Protein AF-A0A534BWJ9-F1 (afdb_monomer)

Sequence (68 aa):
MSQSATFTAGCDGVAATGTLYTGTTVEPSLALNPLTPSNLIAAWQQNRWSDGGSQGLNLAASFDGGMT

Radius of gyration: 14.64 Å; Cα contacts (8 Å, |Δi|>4): 121; chains: 1; bounding box: 27×19×42 Å

Mean predicted aligned error: 4.22 Å

Secondary structure (DSSP, 8-state):
-PPPS---TTTTSS---S-EEEEEEEEEEEEE-TTSTT-EEEEEEEEEETTS-EEEEEEEEESSSS--

Solvent-accessible surface area (backbone atoms only — not comparable to full-atom values): 4260 Å² total; per-residue (Å²): 113,87,76,82,89,76,76,67,90,62,77,84,76,58,85,83,88,52,56,75,42,76,85,38,76,44,79,75,46,76,51,66,37,89,93,45,71,33,33,34,42,38,38,31,35,33,27,39,34,74,79,60,66,48,82,40,78,48,67,43,63,19,73,68,62,70,79,83

Foldseek 3Di:
DDDDQDDDPCPVVDDDPFDWDRPDKDDKDKDADPVQRQWIKIKIAGTATPVGGHPDIDMDIGNGNPPD

pLDDT: mean 90.68, std 9.32, range [48.78, 98.06]

Nearest PDB structures (foldseek):
  6ozi-assembly1_B  TM=7.549E-01  e=2.338E+00  Ciona intestinalis

Structure (mmCIF, N/CA/C/O backbone):
data_AF-A0A534BWJ9-F1
#
_entry.id   AF-A0A534BWJ9-F1
#
loop_
_atom_site.group_PDB
_atom_site.id
_atom_site.type_symbol
_atom_site.label_atom_id
_atom_site.label_alt_id
_atom_site.label_comp_id
_atom_site.label_asym_id
_atom_site.label_entity_id
_atom_site.label_seq_id
_atom_site.pdbx_PDB_ins_code
_atom_site.Cartn_x
_atom_site.Cartn_y
_atom_site.Cartn_z
_atom_site.occupancy
_atom_site.B_iso_or_equiv
_atom_site.auth_seq_id
_atom_site.auth_comp_id
_atom_site.auth_asym_id
_atom_site.auth_atom_id
_atom_site.pdbx_PDB_model_num
ATOM 1 N N . MET A 1 1 ? -10.498 -5.983 3.941 1.00 48.78 1 MET A N 1
ATOM 2 C CA . MET A 1 1 ? -10.713 -5.763 2.482 1.00 48.78 1 MET A CA 1
ATOM 3 C C . MET A 1 1 ? -9.389 -5.972 1.750 1.00 48.78 1 MET A C 1
ATOM 5 O O . MET A 1 1 ? -8.395 -5.430 2.207 1.00 48.78 1 MET A O 1
ATOM 9 N N . SER A 1 2 ? -9.342 -6.750 0.664 1.00 54.34 2 SER A N 1
ATOM 10 C CA . SER A 1 2 ? -8.131 -6.903 -0.164 1.00 54.34 2 SER A CA 1
ATOM 11 C C . SER A 1 2 ? -8.207 -5.928 -1.343 1.00 54.34 2 SER A C 1
ATOM 13 O O . SER A 1 2 ? -9.165 -5.976 -2.114 1.00 54.34 2 SER A O 1
ATOM 15 N N . GLN A 1 3 ? -7.247 -5.003 -1.445 1.00 63.47 3 GLN A N 1
ATOM 16 C CA . GLN A 1 3 ? -7.084 -4.150 -2.626 1.00 63.47 3 GLN A CA 1
ATOM 17 C C . GLN A 1 3 ? -6.422 -4.962 -3.750 1.00 63.47 3 GLN A C 1
ATOM 19 O O . GLN A 1 3 ? -5.623 -5.862 -3.484 1.00 63.47 3 GLN A O 1
ATOM 24 N N . SER A 1 4 ? -6.767 -4.651 -5.003 1.00 67.19 4 SER A N 1
ATOM 25 C CA . SER A 1 4 ? -6.205 -5.318 -6.179 1.00 67.19 4 SER A CA 1
ATOM 26 C C . SER A 1 4 ? -4.675 -5.247 -6.191 1.00 67.19 4 SER A C 1
ATOM 28 O O . SER A 1 4 ? -4.095 -4.178 -6.017 1.00 67.19 4 SER A O 1
ATOM 30 N N . ALA A 1 5 ? -4.021 -6.384 -6.433 1.00 72.31 5 ALA A N 1
ATOM 31 C CA . ALA A 1 5 ? -2.567 -6.462 -6.589 1.00 72.31 5 ALA A CA 1
ATOM 32 C C . ALA A 1 5 ? -2.099 -6.145 -8.024 1.00 72.31 5 ALA A C 1
ATOM 34 O O . ALA A 1 5 ? -0.896 -6.048 -8.281 1.00 72.31 5 ALA A O 1
ATOM 35 N N . THR A 1 6 ? -3.039 -6.004 -8.966 1.00 83.38 6 THR A N 1
ATOM 36 C CA . THR A 1 6 ? -2.759 -5.774 -10.386 1.00 83.38 6 THR A CA 1
ATOM 37 C C . THR A 1 6 ? -3.064 -4.335 -10.778 1.00 83.38 6 THR A C 1
ATOM 39 O O . THR A 1 6 ? -4.211 -3.892 -10.687 1.00 83.38 6 THR A O 1
ATOM 42 N N . PHE A 1 7 ? -2.046 -3.647 -11.287 1.00 87.31 7 PHE A N 1
ATOM 43 C CA . PHE A 1 7 ? -2.141 -2.314 -11.874 1.00 87.31 7 PHE A CA 1
ATOM 44 C C . PHE A 1 7 ? -2.041 -2.426 -13.396 1.00 87.31 7 PHE A C 1
ATOM 46 O O . PHE A 1 7 ? -1.310 -3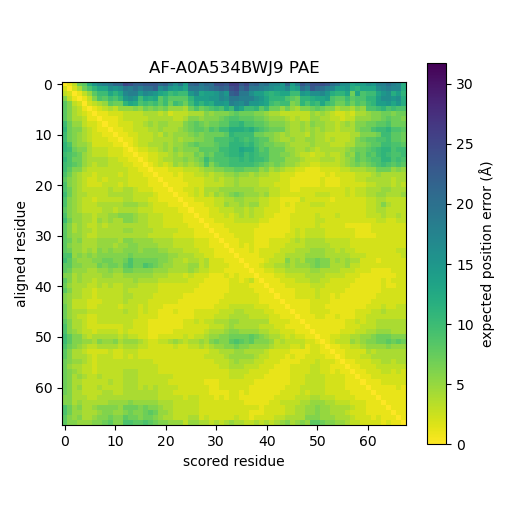.274 -13.913 1.00 87.31 7 PHE A O 1
ATOM 53 N N . THR A 1 8 ? -2.774 -1.582 -14.123 1.00 89.00 8 THR A N 1
ATOM 54 C CA . THR A 1 8 ? -2.625 -1.517 -15.586 1.00 89.00 8 THR A CA 1
ATOM 55 C C . THR A 1 8 ? -1.240 -0.966 -15.915 1.00 89.00 8 THR A C 1
ATOM 57 O O . THR A 1 8 ? -0.803 0.004 -15.298 1.00 89.00 8 THR A O 1
ATOM 60 N N . ALA A 1 9 ? -0.546 -1.567 -16.882 1.00 83.69 9 ALA A N 1
ATOM 61 C CA . ALA A 1 9 ? 0.767 -1.087 -17.301 1.00 83.69 9 ALA A CA 1
ATOM 62 C C . ALA A 1 9 ? 0.699 0.394 -17.726 1.00 83.69 9 ALA A C 1
ATOM 64 O O . ALA A 1 9 ? -0.141 0.764 -18.546 1.00 83.69 9 ALA A O 1
ATOM 65 N N . GLY A 1 10 ? 1.574 1.226 -17.154 1.00 84.75 10 GLY A N 1
ATOM 66 C CA . GLY A 1 10 ? 1.662 2.659 -17.454 1.00 84.75 10 GLY A CA 1
ATOM 67 C C . GLY A 1 10 ? 0.556 3.535 -16.853 1.00 84.75 10 GLY A C 1
ATOM 68 O O . GLY A 1 10 ? 0.396 4.674 -17.285 1.00 84.75 10 GLY A O 1
ATOM 69 N N . CYS A 1 11 ? -0.227 3.049 -15.880 1.00 87.75 11 CYS A N 1
ATOM 70 C CA . CYS A 1 11 ? -1.267 3.862 -15.231 1.00 87.75 11 CYS A CA 1
ATOM 71 C C . CYS A 1 11 ? -0.722 5.052 -14.418 1.00 87.75 11 CYS A C 1
ATOM 73 O O . CYS A 1 11 ? -1.479 5.954 -14.073 1.00 87.75 11 CYS A O 1
ATOM 75 N N . ASP A 1 12 ? 0.572 5.045 -14.108 1.00 85.69 12 ASP A N 1
ATOM 76 C CA . ASP A 1 12 ? 1.319 6.133 -13.476 1.00 85.69 12 ASP A CA 1
ATOM 77 C C . ASP A 1 12 ? 1.715 7.250 -14.460 1.00 85.69 12 ASP A C 1
ATOM 79 O O . ASP A 1 12 ? 2.095 8.335 -14.027 1.00 85.69 12 ASP A O 1
ATOM 83 N N . GLY A 1 13 ? 1.578 7.030 -15.775 1.00 89.00 13 GLY A N 1
ATOM 84 C CA . GLY A 1 13 ? 1.805 8.048 -16.806 1.00 89.00 13 GLY A CA 1
ATOM 85 C C . GLY A 1 13 ? 3.275 8.420 -17.021 1.00 89.00 13 GLY A C 1
ATOM 86 O O . GLY A 1 13 ? 3.563 9.423 -17.676 1.00 89.00 13 GLY A O 1
ATOM 87 N N . VAL A 1 14 ? 4.203 7.622 -16.491 1.00 87.00 14 VAL A N 1
ATOM 88 C CA . VAL A 1 14 ? 5.653 7.818 -16.607 1.00 87.00 14 VAL A CA 1
ATOM 89 C C . VAL A 1 14 ? 6.314 6.561 -17.165 1.00 87.00 14 VAL A C 1
ATOM 91 O O . VAL A 1 14 ? 5.862 5.442 -16.940 1.00 87.00 14 VAL A O 1
ATOM 94 N N . ALA A 1 15 ? 7.394 6.738 -17.930 1.00 88.75 15 ALA A N 1
ATOM 95 C CA . ALA A 1 15 ? 8.169 5.606 -18.425 1.00 88.75 15 ALA A CA 1
ATOM 96 C C . ALA A 1 15 ? 8.906 4.933 -17.259 1.00 88.75 15 ALA A C 1
ATOM 98 O O . ALA A 1 15 ? 9.603 5.604 -16.500 1.00 88.75 15 ALA A O 1
ATOM 99 N N . ALA A 1 16 ? 8.777 3.611 -17.143 1.00 88.06 16 ALA A N 1
ATOM 100 C CA . ALA A 1 16 ? 9.479 2.849 -16.120 1.00 88.06 16 ALA A CA 1
ATOM 101 C C . ALA A 1 16 ? 10.999 2.913 -16.338 1.00 88.06 16 ALA A C 1
ATOM 103 O O . ALA A 1 16 ? 11.493 2.612 -17.427 1.00 88.06 16 ALA A O 1
ATOM 104 N N . THR A 1 17 ? 11.732 3.279 -15.289 1.00 92.06 17 THR A N 1
ATOM 105 C CA . THR A 1 17 ? 13.203 3.349 -15.278 1.00 92.06 17 THR A CA 1
ATOM 106 C C . THR A 1 17 ? 13.857 2.202 -14.506 1.00 92.06 17 THR A C 1
ATOM 108 O O . THR A 1 17 ? 15.040 1.930 -14.713 1.00 92.06 17 THR A O 1
ATOM 111 N N . GLY A 1 18 ? 13.090 1.500 -13.668 1.00 92.81 18 GLY A N 1
ATOM 112 C CA . GLY A 1 18 ? 13.538 0.370 -12.859 1.00 92.81 18 GLY A CA 1
ATOM 113 C C . GLY A 1 18 ? 12.846 -0.951 -13.199 1.00 92.81 18 GLY A C 1
ATOM 114 O O . GLY A 1 18 ? 11.920 -1.022 -14.006 1.00 92.81 18 GLY A O 1
ATOM 115 N N . THR A 1 19 ? 13.289 -2.020 -12.540 1.00 94.00 19 THR A N 1
ATOM 116 C CA . THR A 1 19 ? 12.629 -3.328 -12.571 1.00 94.00 19 THR A CA 1
ATOM 117 C C . THR A 1 19 ? 11.492 -3.344 -11.560 1.00 94.00 19 THR A C 1
ATOM 119 O O . THR A 1 19 ? 11.696 -3.057 -10.377 1.00 94.00 19 THR A O 1
ATOM 122 N N . LEU A 1 20 ? 10.299 -3.719 -12.018 1.00 92.06 20 LEU A N 1
ATOM 123 C CA . LEU A 1 20 ? 9.147 -3.940 -11.157 1.00 92.06 20 LEU A CA 1
ATOM 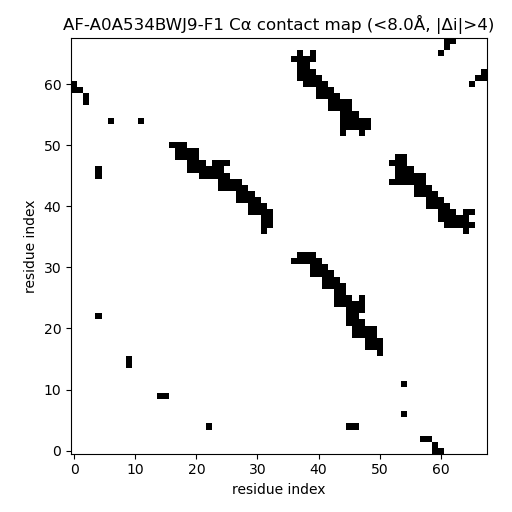124 C C . LEU A 1 20 ? 9.173 -5.348 -10.562 1.00 92.06 20 LEU A C 1
ATOM 126 O O . LEU A 1 20 ? 9.119 -6.334 -11.299 1.00 92.06 20 LEU A O 1
ATOM 130 N N . TYR A 1 21 ? 9.150 -5.452 -9.238 1.00 93.12 21 TYR A N 1
ATOM 131 C CA . TYR A 1 21 ? 8.962 -6.724 -8.548 1.00 93.12 21 TYR A CA 1
ATOM 132 C C . TYR A 1 21 ? 7.481 -6.912 -8.198 1.00 93.12 21 TYR A C 1
ATOM 134 O O . TYR A 1 21 ? 7.005 -6.505 -7.140 1.00 93.12 21 TYR A O 1
ATOM 142 N N . THR A 1 22 ? 6.713 -7.504 -9.110 1.00 91.19 22 THR A N 1
ATOM 143 C CA . THR A 1 22 ? 5.277 -7.751 -8.901 1.00 91.19 22 THR A CA 1
ATOM 144 C C . THR A 1 22 ? 5.028 -8.747 -7.771 1.00 91.19 22 THR A C 1
ATOM 146 O O . THR A 1 22 ? 5.732 -9.748 -7.657 1.00 91.19 22 THR A O 1
ATOM 149 N N . GLY A 1 23 ? 3.995 -8.505 -6.963 1.00 88.75 23 GLY A N 1
ATOM 150 C CA . GLY A 1 23 ? 3.610 -9.380 -5.854 1.00 88.75 23 GLY A CA 1
ATOM 151 C C . GLY A 1 23 ? 4.418 -9.172 -4.571 1.00 88.75 23 GLY A C 1
ATOM 152 O O . GLY A 1 23 ? 4.113 -9.807 -3.566 1.00 88.75 23 GLY A O 1
ATOM 153 N N . THR A 1 24 ? 5.412 -8.276 -4.561 1.00 92.75 24 THR A N 1
ATOM 154 C CA . THR A 1 24 ? 6.148 -7.952 -3.333 1.00 92.75 24 THR A CA 1
ATOM 155 C C . THR A 1 24 ? 5.347 -7.029 -2.430 1.00 92.75 24 THR A C 1
ATOM 157 O O . THR A 1 24 ? 4.749 -6.058 -2.903 1.00 92.75 24 THR A O 1
ATOM 160 N N . THR A 1 25 ? 5.470 -7.267 -1.131 1.00 92.50 25 THR A N 1
ATOM 161 C CA . THR A 1 25 ? 4.837 -6.484 -0.074 1.00 92.50 25 THR A CA 1
ATOM 162 C C . THR A 1 25 ? 5.921 -6.044 0.898 1.00 92.50 25 THR A C 1
ATOM 164 O O . THR A 1 25 ? 6.562 -6.893 1.517 1.00 92.50 25 THR A O 1
ATOM 167 N N . VAL A 1 26 ? 6.182 -4.743 0.997 1.00 94.12 26 VAL A N 1
ATOM 168 C CA . VAL A 1 26 ? 7.313 -4.217 1.781 1.00 94.12 26 VAL A CA 1
ATOM 169 C C . VAL A 1 26 ? 6.908 -3.011 2.622 1.00 94.12 26 VAL A C 1
ATOM 171 O O . VAL A 1 26 ? 5.848 -2.424 2.412 1.00 94.12 26 VAL A O 1
ATOM 174 N N . GLU A 1 27 ? 7.762 -2.659 3.584 1.00 95.06 27 GLU A N 1
ATOM 175 C CA . GLU A 1 27 ? 7.599 -1.493 4.466 1.00 95.06 27 GLU A CA 1
ATOM 176 C C . GLU A 1 27 ? 6.241 -1.454 5.208 1.00 95.06 27 GLU A C 1
ATOM 178 O O . GLU A 1 27 ? 5.514 -0.463 5.113 1.00 95.06 27 GLU A O 1
ATOM 183 N N . PRO A 1 28 ? 5.852 -2.521 5.938 1.00 95.50 28 PRO A N 1
ATOM 184 C CA . PRO A 1 28 ? 4.604 -2.509 6.686 1.00 95.50 28 PRO A CA 1
ATOM 185 C C . PRO A 1 28 ? 4.671 -1.537 7.871 1.00 95.50 28 PRO A C 1
ATOM 187 O O . PRO A 1 28 ? 5.657 -1.482 8.607 1.00 95.50 28 PRO A O 1
ATOM 190 N N . SER A 1 29 ? 3.572 -0.824 8.091 1.00 97.19 29 SER A N 1
ATOM 191 C CA . SER A 1 29 ? 3.317 -0.008 9.273 1.00 97.19 29 SER A CA 1
ATOM 192 C C . SER A 1 29 ? 1.968 -0.390 9.875 1.00 97.19 29 SER A C 1
ATOM 194 O O . SER A 1 29 ? 1.013 -0.654 9.145 1.00 97.19 29 SER A O 1
ATOM 196 N N . LEU A 1 30 ? 1.894 -0.428 11.205 1.00 96.81 30 LEU A N 1
ATOM 197 C CA . LEU A 1 30 ? 0.695 -0.767 11.967 1.00 96.81 30 LEU A CA 1
ATOM 198 C C . LEU A 1 30 ? 0.528 0.244 13.100 1.00 96.81 30 LEU A C 1
ATOM 200 O O . LEU A 1 30 ? 1.481 0.526 13.828 1.00 96.81 30 LEU A O 1
ATOM 204 N N . ALA A 1 31 ? -0.690 0.741 13.279 1.00 97.62 31 ALA A N 1
ATOM 205 C CA . ALA A 1 31 ? -1.069 1.536 14.435 1.00 97.62 31 ALA A CA 1
ATOM 206 C C . ALA A 1 31 ? -2.307 0.938 15.108 1.00 97.62 31 ALA A C 1
ATOM 208 O O . ALA A 1 31 ? -3.223 0.451 14.444 1.00 97.62 31 ALA A O 1
ATOM 209 N N . LEU A 1 32 ? -2.323 1.008 16.437 1.00 97.62 32 LEU A N 1
ATOM 210 C CA . LEU A 1 32 ? -3.446 0.602 17.274 1.00 97.62 32 LEU A CA 1
ATOM 211 C C . LEU A 1 32 ? -4.084 1.824 17.930 1.00 97.62 32 LEU A C 1
ATOM 213 O O . LEU A 1 32 ? -3.388 2.754 18.342 1.00 97.62 32 LEU A O 1
ATOM 217 N N . ASN A 1 33 ? -5.406 1.820 18.054 1.00 97.38 33 ASN A N 1
ATOM 218 C CA . ASN A 1 33 ? -6.106 2.837 18.824 1.00 97.38 33 ASN A CA 1
ATOM 219 C C . ASN A 1 33 ? -5.965 2.539 20.334 1.00 97.38 33 ASN A C 1
ATOM 221 O O . ASN A 1 33 ? -6.508 1.537 20.801 1.00 97.38 33 ASN A O 1
ATOM 225 N N . PRO A 1 34 ? -5.311 3.400 21.137 1.00 96.88 34 PRO A N 1
ATOM 226 C CA . PRO A 1 34 ? -5.107 3.138 22.564 1.00 96.88 34 PRO A CA 1
ATOM 227 C C . PRO A 1 34 ? -6.405 3.143 23.390 1.00 96.88 34 PRO A C 1
ATOM 229 O O . PRO A 1 34 ? -6.445 2.535 24.455 1.00 96.88 34 PRO A O 1
ATOM 232 N N . LEU A 1 35 ? -7.473 3.795 22.917 1.00 98.06 35 LEU A N 1
ATOM 233 C CA . LEU A 1 35 ? -8.784 3.791 23.583 1.00 98.06 35 LEU A CA 1
ATOM 234 C C . LEU A 1 35 ? -9.594 2.527 23.271 1.00 98.06 35 LEU A C 1
ATOM 236 O O . LEU A 1 35 ? -10.546 2.198 23.976 1.00 98.06 35 LEU A O 1
ATOM 240 N N . THR A 1 36 ? -9.262 1.833 22.184 1.00 97.44 36 THR A N 1
ATOM 241 C CA . THR A 1 36 ? -9.963 0.626 21.737 1.00 97.44 36 THR A CA 1
ATOM 242 C C . THR A 1 36 ? -8.964 -0.279 21.016 1.00 97.44 36 THR A C 1
ATOM 244 O O . THR A 1 36 ? -8.892 -0.240 19.790 1.00 97.44 36 THR A O 1
ATOM 247 N N . PRO A 1 37 ? -8.174 -1.088 21.749 1.00 93.88 37 PRO A N 1
ATOM 248 C CA . PRO A 1 37 ? -7.025 -1.801 21.178 1.00 93.88 37 PRO A CA 1
ATOM 249 C C . PRO A 1 37 ? -7.351 -2.840 20.093 1.00 93.88 37 PRO A C 1
ATOM 251 O O . PRO A 1 37 ? -6.442 -3.298 19.408 1.00 93.88 37 PRO A O 1
ATOM 254 N N . SER A 1 38 ? -8.624 -3.211 19.914 1.00 96.88 38 SER A N 1
ATOM 255 C CA . SER A 1 38 ? -9.070 -4.058 18.798 1.00 96.88 38 SER A CA 1
ATOM 256 C C . SER A 1 38 ? -9.188 -3.302 17.466 1.00 96.88 38 SER A C 1
ATOM 258 O O . SER A 1 38 ? -9.256 -3.932 16.410 1.00 96.88 38 SER A O 1
ATOM 260 N N . ASN A 1 39 ? -9.207 -1.964 17.503 1.00 97.88 39 ASN A N 1
ATOM 261 C CA . ASN A 1 39 ? -9.224 -1.101 16.328 1.00 97.88 39 ASN A CA 1
ATOM 262 C C . ASN A 1 39 ? -7.788 -0.823 15.861 1.00 97.88 39 ASN A C 1
ATOM 264 O O . ASN A 1 39 ? -7.003 -0.175 16.564 1.00 97.88 39 ASN A O 1
ATOM 268 N N . LEU A 1 40 ? -7.468 -1.328 14.672 1.00 97.44 4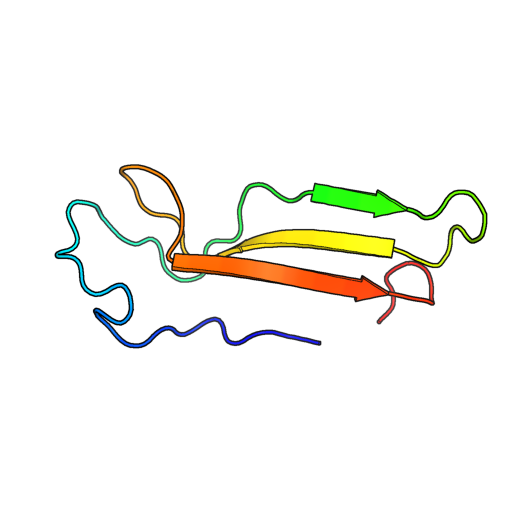0 LEU A N 1
ATOM 269 C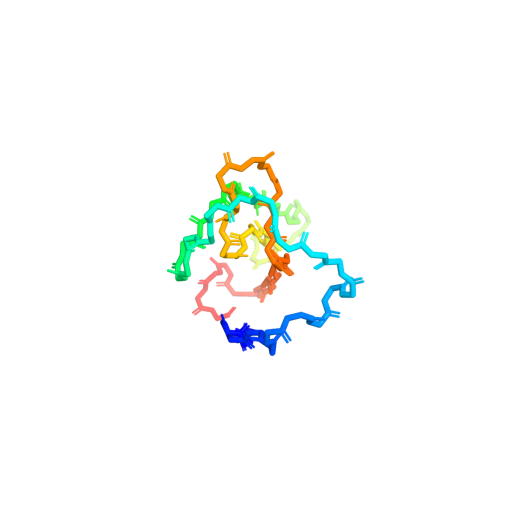 CA . LEU A 1 40 ? -6.140 -1.309 14.073 1.00 97.44 40 LEU A CA 1
ATOM 270 C C . LEU A 1 40 ? -6.207 -0.736 12.659 1.00 97.44 40 LEU A C 1
ATOM 272 O O . LEU A 1 40 ? -7.154 -1.004 11.918 1.00 97.44 40 LEU A O 1
ATOM 276 N N . ILE A 1 41 ? -5.149 -0.036 12.258 1.00 96.94 41 ILE A N 1
ATOM 277 C CA . ILE A 1 41 ? -4.894 0.324 10.861 1.00 96.94 41 ILE A CA 1
ATOM 278 C C . ILE A 1 41 ? -3.516 -0.183 10.448 1.00 96.94 41 ILE A C 1
ATOM 280 O O . ILE A 1 41 ? -2.552 -0.047 11.201 1.00 96.94 41 ILE A O 1
ATOM 284 N N . ALA A 1 42 ? -3.415 -0.744 9.248 1.00 96.06 42 ALA A N 1
ATOM 285 C CA . ALA A 1 42 ? -2.161 -1.174 8.645 1.00 96.06 42 ALA A CA 1
ATOM 286 C C . ALA A 1 42 ? -1.986 -0.529 7.270 1.00 96.06 42 ALA A C 1
ATOM 288 O O . ALA A 1 42 ? -2.962 -0.341 6.542 1.00 96.06 42 ALA A O 1
ATOM 289 N N . ALA A 1 43 ? -0.743 -0.232 6.904 1.00 95.62 43 ALA A N 1
ATOM 290 C CA . ALA A 1 43 ? -0.370 0.239 5.578 1.00 95.62 43 ALA A CA 1
ATOM 291 C C . ALA A 1 43 ? 0.916 -0.444 5.107 1.00 95.62 43 ALA A C 1
ATOM 293 O O . ALA A 1 43 ? 1.773 -0.778 5.922 1.00 95.62 43 ALA A O 1
ATOM 294 N N . TRP A 1 44 ? 1.052 -0.663 3.803 1.00 95.12 44 TRP A N 1
ATOM 295 C CA . TRP A 1 44 ? 2.255 -1.246 3.207 1.00 95.12 44 TRP A CA 1
ATOM 296 C C . TRP A 1 44 ? 2.395 -0.858 1.736 1.00 95.12 44 TRP A C 1
ATOM 298 O O . TRP A 1 44 ? 1.429 -0.460 1.080 1.00 95.12 44 TRP A O 1
ATOM 308 N N 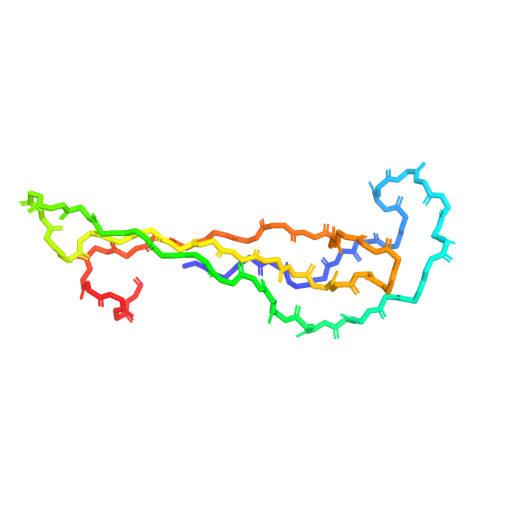. GLN A 1 45 ? 3.599 -1.020 1.200 1.00 94.88 45 GLN A N 1
ATOM 309 C CA . GLN A 1 45 ? 3.880 -0.828 -0.217 1.00 94.88 45 GLN A CA 1
ATOM 310 C C . GLN A 1 45 ? 3.694 -2.124 -1.005 1.00 94.88 45 GLN A C 1
ATOM 312 O O . GLN A 1 45 ? 4.178 -3.185 -0.602 1.00 94.88 45 GLN A O 1
ATOM 317 N N . GLN A 1 46 ? 3.022 -2.024 -2.152 1.00 93.81 46 GLN A N 1
ATOM 318 C CA . GLN A 1 46 ? 2.734 -3.129 -3.065 1.00 93.81 46 GLN A CA 1
ATOM 319 C C . GLN A 1 46 ? 3.476 -2.941 -4.390 1.00 93.81 46 GLN A C 1
ATOM 321 O O . GLN A 1 46 ? 3.406 -1.868 -4.988 1.00 93.81 46 GLN A O 1
ATOM 326 N N . ASN A 1 47 ? 4.118 -4.009 -4.870 1.00 93.12 47 ASN A N 1
ATOM 327 C CA . ASN A 1 47 ? 4.902 -4.061 -6.110 1.00 93.12 47 ASN A CA 1
ATOM 328 C C . ASN A 1 47 ? 6.042 -3.021 -6.113 1.00 93.12 47 ASN A C 1
ATOM 330 O O . ASN A 1 47 ? 5.894 -1.901 -6.607 1.00 93.12 47 ASN A O 1
ATOM 334 N N . ARG A 1 48 ? 7.177 -3.384 -5.504 1.00 93.94 48 ARG A N 1
ATOM 335 C CA . ARG A 1 48 ? 8.323 -2.494 -5.278 1.00 93.94 48 ARG A CA 1
ATOM 336 C C . ARG A 1 48 ? 9.106 -2.279 -6.573 1.00 93.94 48 ARG A C 1
ATOM 338 O O . ARG A 1 48 ? 9.339 -3.227 -7.323 1.00 93.94 48 ARG A O 1
ATOM 345 N N . TRP A 1 49 ? 9.575 -1.055 -6.785 1.00 93.94 49 TRP A N 1
ATOM 346 C CA . TRP A 1 49 ? 10.515 -0.730 -7.853 1.00 93.94 49 TRP A CA 1
ATOM 347 C C . TRP A 1 49 ? 11.965 -0.832 -7.373 1.00 93.94 49 TRP A C 1
ATOM 349 O O . TRP A 1 49 ? 12.28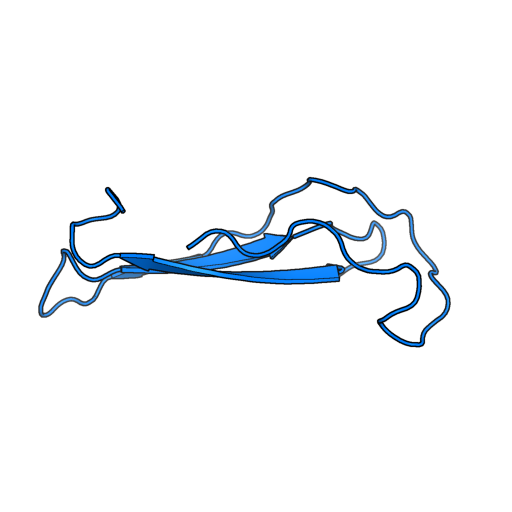6 -0.475 -6.233 1.00 93.94 49 TRP A O 1
ATOM 359 N N . SER A 1 50 ? 12.857 -1.312 -8.244 1.00 94.62 50 SER A N 1
ATOM 360 C CA . SER A 1 50 ? 14.291 -1.429 -7.941 1.00 94.62 50 SER A CA 1
ATOM 361 C C . SER A 1 50 ? 14.988 -0.087 -7.705 1.00 94.62 50 SER A C 1
ATOM 363 O O . SER A 1 50 ? 16.012 -0.048 -7.032 1.00 94.62 50 SER A O 1
ATOM 365 N N . ASP A 1 51 ? 14.460 0.992 -8.273 1.00 94.12 51 ASP A N 1
ATOM 366 C CA . ASP A 1 51 ? 14.978 2.361 -8.204 1.00 94.12 51 ASP A CA 1
ATOM 367 C C . ASP A 1 51 ? 14.227 3.251 -7.194 1.00 94.12 51 ASP A C 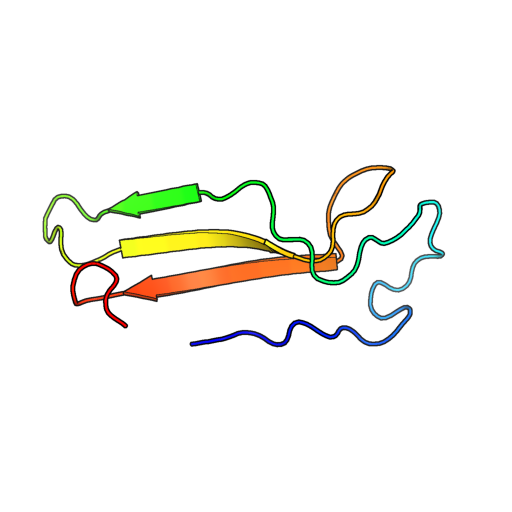1
ATOM 369 O O . ASP A 1 51 ? 14.566 4.422 -7.032 1.00 94.12 51 ASP A O 1
ATOM 373 N N . GLY A 1 52 ? 13.285 2.679 -6.435 1.00 90.56 52 GLY A N 1
ATOM 374 C CA . GLY A 1 52 ? 12.616 3.334 -5.309 1.00 90.56 52 GLY A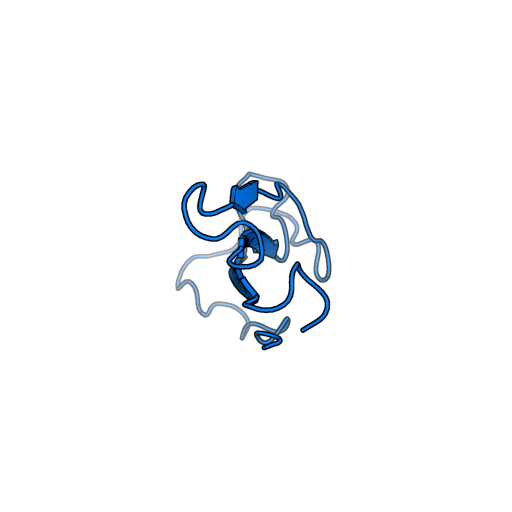 CA 1
ATOM 375 C C . GLY A 1 52 ? 11.105 3.486 -5.482 1.00 90.56 52 GLY A C 1
ATOM 376 O O . GLY A 1 52 ? 10.582 3.565 -6.585 1.00 90.56 52 GLY A O 1
ATOM 377 N N . GLY A 1 53 ? 10.385 3.532 -4.357 1.00 91.25 53 GLY A N 1
ATOM 378 C CA . GLY A 1 53 ? 8.921 3.589 -4.354 1.00 91.25 53 GLY A CA 1
ATOM 379 C C . GLY A 1 53 ? 8.253 2.287 -4.812 1.00 91.25 53 GLY A C 1
ATOM 380 O O . GLY A 1 53 ? 8.895 1.249 -4.976 1.00 91.25 53 GLY A O 1
ATOM 381 N N . SER A 1 54 ? 6.935 2.328 -4.989 1.00 93.31 54 SER A N 1
ATOM 382 C CA . SER A 1 54 ? 6.096 1.173 -5.326 1.00 93.31 54 SER A CA 1
ATOM 383 C C . SER A 1 54 ? 4.954 1.583 -6.255 1.00 93.31 54 SER A C 1
ATOM 385 O O . SER A 1 54 ? 4.606 2.760 -6.315 1.00 93.31 54 SER A O 1
ATOM 387 N N . GLN A 1 55 ? 4.349 0.633 -6.974 1.00 91.62 55 GLN A N 1
ATOM 388 C CA . GLN A 1 55 ? 3.176 0.945 -7.809 1.00 91.62 55 GLN A CA 1
ATOM 389 C C . GLN A 1 55 ? 1.930 1.290 -6.992 1.00 91.62 55 GLN A C 1
ATOM 391 O O . GLN A 1 55 ? 1.049 1.983 -7.493 1.00 91.62 55 GLN A O 1
ATOM 396 N N . GLY A 1 56 ? 1.836 0.803 -5.752 1.00 90.25 56 GLY A N 1
ATOM 397 C CA . GLY A 1 56 ? 0.700 1.096 -4.886 1.00 90.25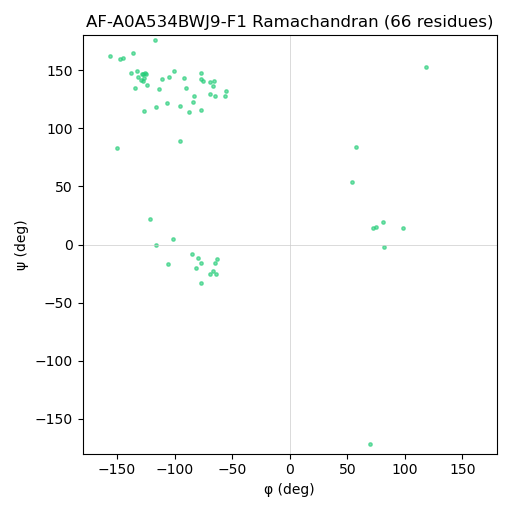 56 GLY A CA 1
ATOM 398 C C . GLY A 1 56 ? 1.046 1.160 -3.405 1.00 90.25 56 GLY A C 1
ATOM 399 O O . GLY A 1 56 ? 2.054 0.605 -2.952 1.00 90.25 56 GLY A O 1
ATOM 400 N N . LEU A 1 57 ? 0.159 1.826 -2.663 1.00 91.69 57 LEU A N 1
ATOM 401 C CA . LEU A 1 57 ? 0.082 1.826 -1.205 1.00 91.69 57 LEU A CA 1
ATOM 402 C C . LEU A 1 57 ? -1.250 1.205 -0.798 1.00 91.69 57 LEU A C 1
ATOM 404 O O . LEU A 1 57 ? -2.317 1.728 -1.120 1.00 91.69 57 LEU A O 1
ATOM 408 N N . ASN A 1 58 ? -1.174 0.095 -0.080 1.00 92.38 58 ASN A N 1
ATOM 409 C CA . ASN A 1 58 ? -2.340 -0.632 0.390 1.00 92.38 58 ASN A CA 1
ATOM 410 C C . ASN A 1 58 ? -2.615 -0.310 1.855 1.00 92.38 58 ASN A C 1
ATOM 412 O O . ASN A 1 58 ? -1.693 -0.046 2.626 1.00 92.38 58 ASN A O 1
ATOM 416 N N . LEU A 1 59 ? -3.897 -0.347 2.223 1.00 93.19 59 LEU A N 1
ATOM 417 C CA . LEU A 1 59 ? -4.370 -0.100 3.577 1.00 93.19 59 LEU A CA 1
ATOM 418 C C . LEU A 1 59 ? -5.344 -1.197 4.004 1.00 93.19 59 LEU A C 1
ATOM 420 O O . LEU A 1 59 ? -6.159 -1.665 3.205 1.00 93.19 59 LEU A O 1
ATOM 424 N N . ALA A 1 60 ? -5.297 -1.554 5.282 1.00 93.44 60 ALA A N 1
ATOM 425 C CA . ALA A 1 60 ? -6.291 -2.393 5.933 1.00 93.44 60 ALA A CA 1
ATOM 426 C C . ALA A 1 60 ? -6.713 -1.765 7.263 1.00 93.44 60 ALA A C 1
ATOM 428 O O . ALA A 1 60 ? -5.922 -1.095 7.926 1.00 93.44 60 ALA A O 1
ATOM 429 N N . ALA A 1 61 ? -7.963 -2.003 7.646 1.00 95.19 61 ALA A N 1
ATOM 430 C CA . ALA A 1 61 ? -8.491 -1.653 8.952 1.00 95.19 61 ALA A CA 1
ATOM 431 C C . ALA A 1 61 ? -9.174 -2.883 9.539 1.00 95.19 61 ALA A C 1
ATOM 433 O O . ALA A 1 61 ? -9.842 -3.610 8.806 1.00 95.19 61 ALA A O 1
ATOM 434 N N . SER A 1 62 ? -9.004 -3.070 10.841 1.00 96.06 62 SER A N 1
ATOM 435 C CA . SER A 1 62 ? -9.622 -4.138 11.620 1.00 96.06 62 SER A CA 1
ATOM 436 C C . SER A 1 62 ? -10.322 -3.526 12.821 1.00 96.06 62 SER A C 1
ATOM 438 O O . SER A 1 62 ? -9.805 -2.585 13.423 1.00 96.06 62 SER A O 1
ATOM 440 N N . PHE A 1 63 ? -11.429 -4.133 13.237 1.00 96.69 63 PHE A N 1
ATOM 441 C CA . PHE A 1 63 ? -12.131 -3.783 14.476 1.00 96.69 63 PHE A CA 1
ATOM 442 C C . PHE A 1 63 ? -12.151 -4.928 15.502 1.00 96.69 63 PHE A C 1
ATOM 444 O O . PHE A 1 63 ? -12.677 -4.755 16.604 1.00 96.69 63 PHE A O 1
ATOM 451 N N . ASP A 1 64 ? -11.554 -6.074 15.164 1.00 96.44 64 ASP A N 1
ATOM 452 C CA . ASP A 1 64 ? -11.550 -7.311 15.949 1.00 96.44 64 ASP A CA 1
ATOM 453 C C . ASP A 1 64 ? -10.132 -7.794 16.318 1.00 96.44 64 ASP A C 1
ATOM 455 O O . ASP A 1 64 ? -9.929 -8.959 16.650 1.00 96.44 64 ASP A O 1
ATOM 459 N N . GLY A 1 65 ? -9.143 -6.893 16.305 1.00 95.69 65 GLY A N 1
ATOM 460 C CA . GLY A 1 65 ? -7.756 -7.214 16.660 1.00 95.69 65 GLY A CA 1
ATOM 461 C C . GLY A 1 65 ? -6.934 -7.865 15.541 1.00 95.69 65 GLY A C 1
ATOM 462 O O . GLY A 1 65 ? -5.892 -8.451 15.821 1.00 95.69 65 GLY A O 1
ATOM 463 N N . GLY A 1 66 ? -7.362 -7.736 14.286 1.00 94.25 66 GLY A N 1
ATOM 464 C CA . GLY A 1 66 ? -6.647 -8.188 13.092 1.00 94.25 66 GLY A CA 1
ATOM 465 C C . GLY A 1 66 ? -7.130 -9.538 12.577 1.00 94.25 66 GLY A C 1
ATOM 466 O O . GLY A 1 66 ? -6.443 -10.157 11.766 1.00 94.25 66 GLY A O 1
ATOM 467 N N . MET A 1 67 ? -8.283 -10.007 13.058 1.00 94.25 67 MET A N 1
ATOM 468 C CA . MET A 1 67 ? -8.911 -11.231 12.577 1.00 94.25 67 MET A CA 1
ATOM 469 C C . MET A 1 67 ? -9.610 -11.002 11.232 1.00 94.25 67 MET A C 1
ATOM 471 O O . MET A 1 67 ? -9.595 -11.917 10.404 1.00 94.25 67 MET A O 1
ATOM 475 N N . THR A 1 68 ? -10.168 -9.804 10.991 1.00 88.38 68 THR A N 1
ATOM 476 C CA . THR A 1 68 ? -10.794 -9.414 9.712 1.00 88.38 68 THR A CA 1
ATOM 477 C C . THR A 1 68 ? -10.513 -7.982 9.258 1.00 88.38 68 THR A C 1
ATOM 479 O O . THR A 1 68 ? -10.265 -7.100 10.110 1.00 88.38 68 THR A O 1
#